Protein AF-A0A7J7NNL3-F1 (afdb_monomer)

Secondary structure (DSSP, 8-state):
--------GGGGGTTSEEEE--HHHHHHHHHHHHH-TT--S------EEEEHHHHHHHHHHH-TTS---HHHHHTSPP-------THHHHTTT------HHHHHHHHHHHHHHTT--

Solvent-accessible surface area (backbone atoms only — not comparable to full-atom values): 7471 Å² total; per-residue (Å²): 136,82,83,77,79,74,75,62,76,84,63,50,74,72,49,51,48,43,77,38,60,28,68,68,45,52,56,50,50,52,56,51,54,73,71,40,95,85,70,74,91,85,72,50,82,47,80,43,72,43,46,39,67,60,50,50,52,53,45,51,72,77,41,68,86,58,90,71,70,55,74,65,54,72,70,55,75,90,70,86,79,82,69,82,69,26,60,74,40,44,71,74,66,58,77,80,86,63,55,70,65,60,39,50,52,52,51,52,51,56,29,39,79,69,68,76,90

Foldseek 3Di:
DDPPPPPDLVPCVCQFKDFDAAPVLVVVLVVVLVPQP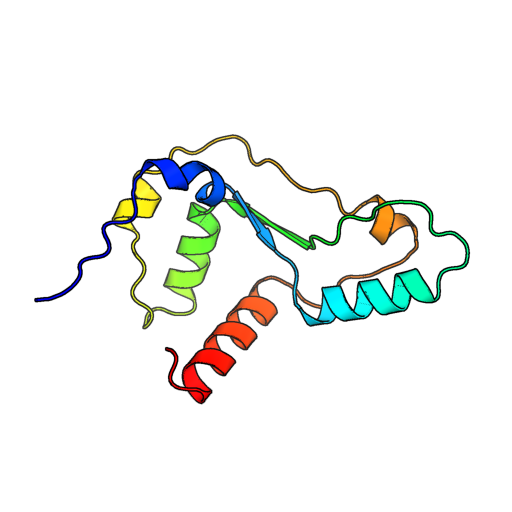DDDDDADHTDDIGTNVVVVVVCCVVPVVDDDPVVSSVVRDHDDTDDDDRPVSVVSVRDGPDDDVCRVVVVVVVCVVVVVD

InterPro domains:
  IPR036291 NAD(P)-binding domain superfamily [SSF51735] (19-115)

Mean predicted aligned error: 7.0 Å

Organism: NCBI:txid39325

Sequence (117 aa):
MVYRNSGNLENCYALRHQELVHIDNVASAYIFLFQCPKVDGRYICSSVGTPIHELTKFLSIRYPEIPLATNLINAIKDEKPIRLSSKKLLGLGFKFSYGLEEMMDGAIQSCKEKGFL

pLDDT: mean 86.09, std 17.71, range [28.97, 98.44]

Structure (mmCIF, N/CA/C/O backbone):
data_AF-A0A7J7NNL3-F1
#
_entry.id   AF-A0A7J7NNL3-F1
#
loop_
_atom_site.group_PDB
_atom_site.id
_atom_site.type_symbol
_atom_site.label_atom_id
_atom_site.label_alt_id
_atom_site.label_comp_id
_atom_site.label_asym_id
_atom_site.label_entity_id
_atom_site.label_seq_id
_atom_site.pdbx_PDB_ins_code
_atom_site.Cartn_x
_atom_site.Cartn_y
_atom_site.Cartn_z
_atom_site.occupancy
_atom_site.B_iso_or_equiv
_atom_site.auth_seq_id
_atom_site.auth_comp_id
_atom_site.auth_asym_id
_atom_site.auth_atom_id
_atom_site.pdbx_PDB_model_num
ATOM 1 N N . MET A 1 1 ? -0.565 -5.009 -38.011 1.00 30.02 1 MET A N 1
ATOM 2 C CA . MET A 1 1 ? -1.088 -3.705 -37.554 1.00 30.02 1 MET A CA 1
ATOM 3 C C . MET A 1 1 ? -0.916 -3.676 -36.041 1.00 30.02 1 MET A C 1
ATOM 5 O O . MET A 1 1 ? -1.677 -4.314 -35.331 1.00 30.02 1 MET A O 1
ATOM 9 N N . VAL A 1 2 ? 0.196 -3.113 -35.564 1.00 30.41 2 VAL A N 1
ATOM 10 C CA . VAL A 1 2 ? 0.529 -3.071 -34.132 1.00 30.41 2 VAL A CA 1
ATOM 11 C C . VAL A 1 2 ? -0.278 -1.931 -33.524 1.00 30.41 2 VAL A C 1
ATOM 13 O O . VAL A 1 2 ? -0.049 -0.775 -33.877 1.00 30.41 2 VAL A O 1
ATOM 16 N N . TYR A 1 3 ? -1.233 -2.240 -32.649 1.00 28.97 3 TYR A N 1
ATOM 17 C CA . TYR A 1 3 ? -1.907 -1.219 -31.852 1.00 28.97 3 TYR A CA 1
ATOM 18 C C . TYR A 1 3 ? -0.889 -0.623 -30.872 1.00 28.97 3 TYR A C 1
ATOM 20 O O . TYR A 1 3 ? -0.665 -1.140 -29.782 1.00 28.97 3 TYR A O 1
ATOM 28 N N . ARG A 1 4 ? -0.243 0.477 -31.277 1.00 38.31 4 ARG A N 1
ATOM 29 C CA . ARG A 1 4 ? 0.358 1.427 -30.340 1.00 38.31 4 ARG A CA 1
ATOM 30 C C . ARG A 1 4 ? -0.798 2.082 -29.600 1.00 38.31 4 ARG A C 1
ATOM 32 O O . ARG A 1 4 ? -1.431 2.992 -30.125 1.00 38.31 4 ARG A O 1
ATOM 39 N N . ASN A 1 5 ? -1.086 1.593 -28.401 1.00 36.53 5 ASN A N 1
ATOM 40 C CA . ASN A 1 5 ? -1.981 2.271 -27.480 1.00 36.53 5 ASN A CA 1
ATOM 41 C C . ASN A 1 5 ? -1.225 3.502 -26.953 1.00 36.53 5 ASN A C 1
ATOM 43 O O . ASN A 1 5 ? -0.519 3.442 -25.949 1.00 36.53 5 ASN A O 1
ATOM 47 N N . SER A 1 6 ? -1.262 4.598 -27.711 1.00 39.97 6 SER A N 1
ATOM 48 C CA . SER A 1 6 ? -0.782 5.901 -27.262 1.00 39.97 6 SER A CA 1
ATOM 49 C C . SER A 1 6 ? -1.705 6.360 -26.139 1.00 39.97 6 SER A C 1
ATOM 51 O O . SER A 1 6 ? -2.775 6.908 -26.400 1.00 39.97 6 SER A O 1
ATOM 53 N N . GLY A 1 7 ? -1.321 6.064 -24.896 1.00 49.41 7 GLY A N 1
ATOM 54 C CA . GLY A 1 7 ? -2.005 6.564 -23.711 1.00 49.41 7 GLY A CA 1
ATOM 55 C C . GLY A 1 7 ? -2.162 8.077 -23.827 1.00 49.41 7 GLY A C 1
ATOM 56 O O . GLY A 1 7 ? -1.177 8.799 -23.967 1.00 49.41 7 GLY A O 1
ATOM 57 N N . ASN A 1 8 ? -3.411 8.533 -23.851 1.00 44.31 8 ASN A N 1
ATOM 58 C CA . ASN A 1 8 ? -3.745 9.940 -23.993 1.00 44.31 8 ASN A CA 1
ATOM 59 C C . ASN A 1 8 ? -3.193 10.707 -22.775 1.00 44.31 8 ASN A C 1
ATOM 61 O O . ASN A 1 8 ? -3.458 10.319 -21.634 1.00 44.31 8 ASN A O 1
ATOM 65 N N . LEU A 1 9 ? -2.414 11.769 -23.014 1.00 48.59 9 LEU A N 1
ATOM 66 C CA . LEU A 1 9 ? -1.699 12.548 -21.984 1.00 48.59 9 LEU A CA 1
ATOM 67 C C . LEU A 1 9 ? -2.636 13.120 -20.899 1.00 48.59 9 LEU A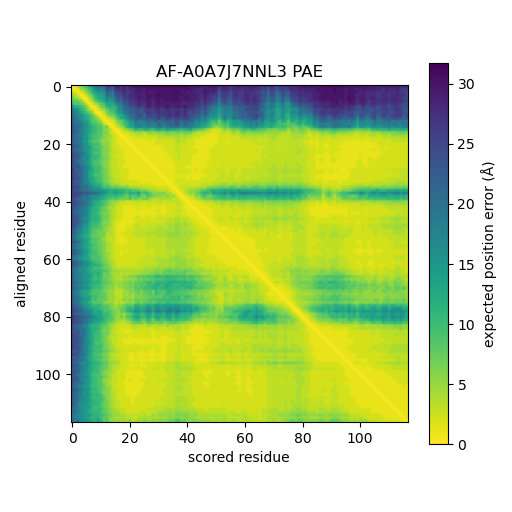 C 1
ATOM 69 O O . LEU A 1 9 ? -2.200 13.425 -19.790 1.00 48.59 9 LEU A O 1
ATOM 73 N N . GLU A 1 10 ? -3.930 13.241 -21.202 1.00 45.59 10 GLU A N 1
ATOM 74 C CA . GLU A 1 10 ? -4.965 13.736 -20.290 1.00 45.59 10 GLU A CA 1
ATOM 75 C C . GLU A 1 10 ? -5.230 12.809 -19.086 1.00 45.59 10 GLU A C 1
ATOM 77 O O . GLU A 1 10 ? -5.711 13.273 -18.055 1.00 45.59 10 GLU A O 1
ATOM 82 N N . ASN A 1 11 ? -4.816 11.535 -19.136 1.00 47.41 11 ASN A N 1
ATOM 83 C CA . ASN A 1 11 ? -4.914 10.613 -17.994 1.00 47.41 11 ASN A CA 1
ATOM 84 C C . ASN A 1 11 ? -3.751 10.730 -16.983 1.00 47.41 11 ASN A C 1
ATOM 86 O O . ASN A 1 11 ? -3.753 10.049 -15.955 1.00 47.41 11 ASN A O 1
ATOM 90 N N . CYS A 1 12 ? -2.768 11.612 -17.208 1.00 52.88 12 CYS A N 1
ATOM 91 C CA . CYS A 1 12 ? -1.592 11.747 -16.336 1.00 52.88 12 CYS A CA 1
ATOM 92 C C . CYS A 1 12 ? -1.883 12.347 -14.946 1.00 52.88 12 CYS A C 1
ATOM 94 O O . CYS A 1 12 ? -1.012 12.306 -14.075 1.00 52.88 12 CYS A O 1
ATOM 96 N N . TYR A 1 13 ? -3.094 12.864 -14.682 1.00 49.72 13 TYR A N 1
ATOM 97 C CA . TYR A 1 13 ? -3.429 13.408 -13.359 1.00 49.72 13 TYR A CA 1
ATOM 98 C C . TYR A 1 13 ? -3.458 12.348 -12.254 1.00 49.72 13 TYR A C 1
ATOM 100 O O . TYR A 1 13 ? -3.014 12.634 -11.143 1.00 49.72 13 TYR A O 1
ATOM 108 N N . ALA A 1 14 ? -3.919 11.134 -12.567 1.00 56.06 14 ALA A N 1
ATOM 109 C CA . ALA A 1 14 ? -3.926 10.005 -11.637 1.00 56.06 14 ALA A CA 1
ATOM 110 C C . ALA A 1 14 ? -2.536 9.375 -11.455 1.00 56.06 14 ALA A C 1
ATOM 112 O O . ALA A 1 14 ? -2.319 8.620 -10.511 1.00 56.06 14 ALA A O 1
ATOM 113 N N . LEU A 1 15 ? -1.588 9.684 -12.346 1.00 66.38 15 LEU A N 1
ATOM 114 C CA . LEU A 1 15 ? -0.244 9.134 -12.264 1.00 66.38 15 LEU A CA 1
ATOM 115 C C . LEU A 1 15 ? 0.624 9.897 -11.269 1.00 66.38 15 LEU A C 1
ATOM 117 O O . LEU A 1 15 ? 1.416 9.241 -10.625 1.00 66.38 15 LEU A O 1
ATOM 121 N N . ARG A 1 16 ? 0.449 11.209 -11.049 1.00 79.81 16 ARG A N 1
ATOM 122 C CA . ARG A 1 16 ? 1.382 12.048 -10.255 1.00 79.81 16 ARG A CA 1
ATOM 123 C C . ARG A 1 16 ? 1.794 11.486 -8.892 1.00 79.81 16 ARG A C 1
ATOM 125 O O . ARG A 1 16 ? 2.973 11.536 -8.544 1.00 79.81 16 ARG A O 1
ATOM 132 N N . HIS A 1 17 ? 0.836 10.991 -8.117 1.00 85.38 17 HIS A N 1
ATOM 133 C CA . HIS A 1 17 ? 1.072 10.474 -6.774 1.00 85.38 17 HIS A CA 1
ATOM 134 C C . HIS A 1 17 ? 0.279 9.189 -6.572 1.00 85.38 17 HIS A C 1
ATOM 136 O O . HIS A 1 17 ? -0.922 9.158 -6.833 1.00 85.38 17 HIS A O 1
ATOM 142 N N . GLN A 1 18 ? 0.961 8.146 -6.112 1.00 88.12 18 GLN A N 1
ATOM 143 C CA . GLN A 1 18 ? 0.391 6.828 -5.888 1.00 88.12 18 GLN A CA 1
ATOM 144 C C . GLN A 1 18 ? 0.160 6.609 -4.398 1.00 88.12 18 GLN A C 1
ATOM 146 O O . GLN A 1 18 ? 1.043 6.844 -3.574 1.00 88.12 18 GLN A O 1
ATOM 151 N N . GLU A 1 19 ? -1.042 6.147 -4.079 1.00 92.31 19 GLU A N 1
ATOM 152 C CA . GLU A 1 19 ? -1.465 5.742 -2.745 1.00 92.31 19 GLU A CA 1
ATOM 153 C C . GLU A 1 19 ? -1.669 4.237 -2.774 1.00 92.31 19 GLU A C 1
ATOM 155 O O . GLU A 1 19 ? -2.534 3.725 -3.484 1.00 92.31 19 GLU A O 1
ATOM 160 N N . LEU A 1 20 ? -0.805 3.533 -2.059 1.00 94.50 20 LEU A N 1
ATOM 161 C CA . LEU A 1 20 ? -0.601 2.105 -2.195 1.00 94.50 20 LEU A CA 1
ATOM 162 C C . LEU A 1 20 ? -0.806 1.422 -0.846 1.00 94.50 20 LEU A C 1
ATOM 164 O O . LEU A 1 20 ? -0.474 1.948 0.222 1.00 94.50 20 LEU A O 1
ATOM 168 N N . VAL A 1 21 ? -1.336 0.208 -0.908 1.00 97.50 21 VAL A N 1
ATOM 169 C CA . VAL A 1 21 ? -1.499 -0.675 0.240 1.00 97.50 21 VAL A CA 1
ATOM 170 C C . VAL A 1 21 ? -1.382 -2.121 -0.222 1.00 97.50 21 VAL A C 1
ATOM 172 O O . VAL A 1 21 ? -1.891 -2.493 -1.276 1.00 97.50 21 VAL A O 1
ATOM 175 N N . HIS A 1 22 ? -0.693 -2.941 0.567 1.00 98.44 22 HIS A N 1
ATOM 176 C CA . HIS A 1 22 ? -0.556 -4.364 0.275 1.00 98.44 22 HIS A CA 1
ATOM 177 C C . HIS A 1 22 ? -1.922 -5.055 0.355 1.00 98.44 22 HIS A C 1
ATOM 179 O O . HIS A 1 22 ? -2.702 -4.768 1.266 1.00 98.44 22 HIS A O 1
ATOM 185 N N . ILE A 1 23 ? -2.203 -6.003 -0.540 1.00 97.94 23 ILE A N 1
ATOM 186 C CA . ILE A 1 23 ? -3.507 -6.679 -0.593 1.00 97.94 23 ILE A CA 1
ATOM 187 C C . ILE A 1 23 ? -3.859 -7.380 0.733 1.00 97.94 23 ILE A C 1
ATOM 189 O O . ILE A 1 23 ? -4.969 -7.218 1.241 1.00 97.94 23 ILE A O 1
ATOM 193 N N . ASP A 1 24 ? -2.890 -8.034 1.377 1.00 98.12 24 ASP A N 1
ATOM 194 C CA . ASP A 1 24 ? -3.104 -8.677 2.683 1.00 98.12 24 ASP A CA 1
ATOM 195 C C . ASP A 1 24 ? -3.340 -7.674 3.816 1.00 98.12 24 ASP A C 1
ATOM 197 O O . ASP A 1 24 ? -4.086 -7.965 4.752 1.00 98.12 24 ASP A O 1
ATOM 201 N N . ASN A 1 25 ? -2.769 -6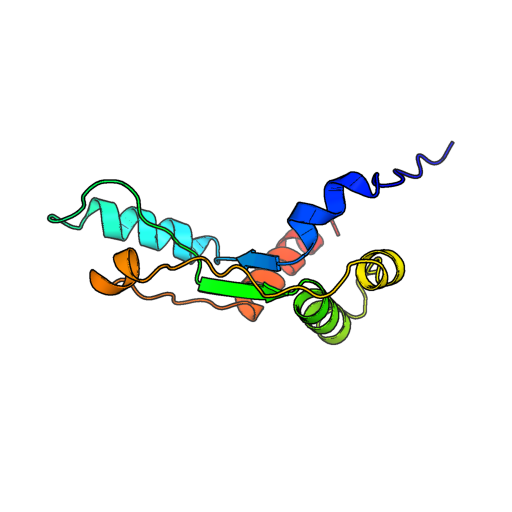.465 3.730 1.00 98.25 25 ASN A N 1
ATOM 202 C CA . ASN A 1 25 ? -3.089 -5.401 4.681 1.00 98.25 25 ASN A CA 1
ATOM 203 C C . ASN A 1 25 ? -4.544 -4.942 4.506 1.00 98.25 25 ASN A C 1
ATOM 205 O O . ASN A 1 25 ? -5.208 -4.657 5.499 1.00 98.25 25 ASN A O 1
ATOM 209 N N . VAL A 1 26 ? -5.059 -4.890 3.271 1.00 98.06 26 VAL A N 1
ATOM 210 C CA . VAL A 1 26 ? -6.471 -4.567 3.006 1.00 98.06 26 VA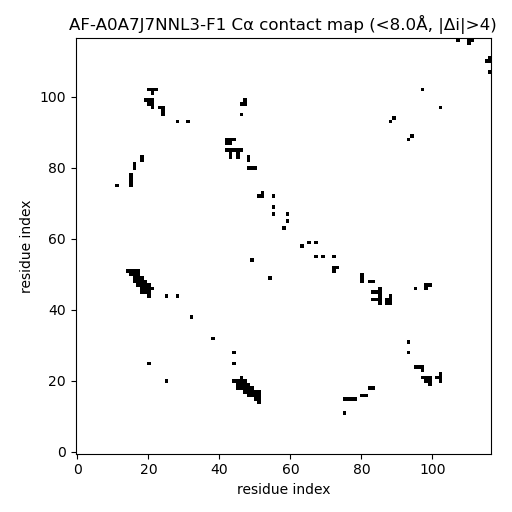L A CA 1
ATOM 211 C C . VAL A 1 26 ? -7.381 -5.638 3.599 1.00 98.06 26 VAL A C 1
ATOM 213 O O . VAL A 1 26 ? -8.288 -5.305 4.360 1.00 98.06 26 VAL A O 1
ATOM 216 N N . ALA A 1 27 ? -7.115 -6.916 3.316 1.00 98.31 27 ALA A N 1
ATOM 217 C CA . ALA A 1 27 ? -7.878 -8.031 3.879 1.00 98.31 27 ALA A CA 1
ATOM 218 C C . ALA A 1 27 ? -7.847 -8.026 5.419 1.00 98.31 27 ALA A C 1
ATOM 220 O O . ALA A 1 27 ? -8.890 -8.127 6.069 1.00 98.31 27 ALA A O 1
ATOM 221 N N . SER A 1 28 ? -6.667 -7.812 6.008 1.00 98.31 28 SER A N 1
ATOM 222 C CA . SER A 1 28 ? -6.498 -7.712 7.462 1.00 98.31 28 SER A CA 1
ATOM 223 C C . SER A 1 28 ? -7.265 -6.529 8.050 1.00 98.31 28 SER A C 1
ATOM 225 O O . SER A 1 28 ? -7.899 -6.669 9.093 1.00 98.31 28 SER A O 1
ATOM 227 N N . ALA A 1 29 ? -7.253 -5.370 7.383 1.00 98.00 29 ALA A N 1
ATOM 228 C CA . ALA A 1 29 ? -8.001 -4.193 7.819 1.00 98.00 29 ALA A CA 1
ATOM 229 C C . ALA A 1 29 ? -9.515 -4.436 7.789 1.00 98.00 29 ALA A C 1
ATOM 231 O O . ALA A 1 29 ? -10.210 -4.018 8.713 1.00 98.00 29 ALA A O 1
ATOM 232 N N . TYR A 1 30 ? -10.023 -5.142 6.773 1.00 97.06 30 TYR A N 1
ATOM 233 C CA . TYR A 1 30 ? -11.431 -5.539 6.708 1.00 97.06 30 TYR A CA 1
ATOM 234 C C . TYR A 1 30 ? -11.833 -6.419 7.896 1.00 97.06 30 TYR A C 1
ATOM 236 O O . TYR A 1 30 ? -12.814 -6.110 8.572 1.00 97.06 30 TYR A O 1
ATOM 244 N N . ILE A 1 31 ? -11.062 -7.473 8.186 1.00 97.88 31 ILE A N 1
ATOM 245 C CA . ILE A 1 31 ? -11.322 -8.369 9.326 1.00 97.88 31 ILE A CA 1
ATOM 246 C C . ILE A 1 31 ? -11.244 -7.594 10.646 1.00 97.88 31 ILE A C 1
ATOM 248 O O . ILE A 1 31 ? -12.130 -7.709 11.492 1.00 97.88 31 ILE A O 1
ATOM 252 N N . PHE A 1 32 ? -10.216 -6.759 10.802 1.00 97.50 32 PHE A N 1
ATOM 253 C CA . PHE A 1 32 ? -10.017 -5.936 11.989 1.00 97.50 32 PHE A CA 1
ATOM 254 C C . PHE A 1 32 ? -11.195 -4.984 12.243 1.00 97.50 32 PHE A C 1
ATOM 256 O O . PHE A 1 32 ? -11.705 -4.917 13.360 1.00 97.50 32 PHE A O 1
ATOM 263 N N . LEU A 1 33 ? -11.654 -4.262 11.214 1.00 97.25 33 LEU A N 1
ATOM 264 C CA . LEU A 1 33 ? -12.788 -3.343 11.334 1.00 97.25 33 LEU A CA 1
ATOM 265 C C . LEU A 1 33 ? -14.090 -4.090 11.630 1.00 97.25 33 LEU A C 1
ATOM 267 O O . LEU A 1 33 ? -14.873 -3.622 12.449 1.00 97.25 33 LEU A O 1
A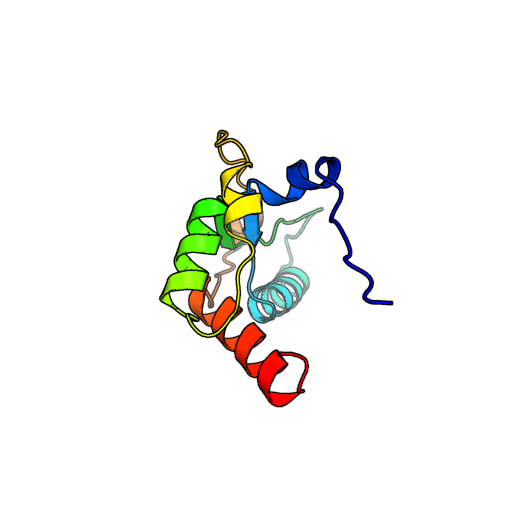TOM 271 N N . PHE A 1 34 ? -14.300 -5.260 11.022 1.00 96.00 34 PHE A N 1
ATOM 272 C CA . PHE A 1 34 ? -15.460 -6.108 11.305 1.00 96.00 34 PHE A CA 1
ATOM 273 C C . PHE A 1 34 ? -15.519 -6.551 12.777 1.00 96.00 34 PHE A C 1
ATOM 275 O O . PHE A 1 34 ? -16.595 -6.616 13.363 1.00 96.00 34 PHE A O 1
ATOM 282 N N . GLN A 1 35 ? -14.366 -6.825 13.389 1.00 95.38 35 GLN A N 1
ATOM 283 C CA . GLN A 1 35 ? -14.264 -7.256 14.788 1.00 95.38 35 GLN A CA 1
ATOM 284 C C . GLN A 1 35 ? -14.258 -6.094 15.793 1.00 95.38 35 GLN A C 1
ATOM 286 O O . GLN A 1 35 ? -14.357 -6.321 17.000 1.00 95.38 35 GLN A O 1
ATOM 291 N N . CYS A 1 36 ? -14.116 -4.851 15.331 1.00 93.44 36 CYS A N 1
ATOM 292 C CA . CYS A 1 36 ? -13.978 -3.701 16.208 1.00 93.44 36 CYS A CA 1
ATOM 293 C C . CYS A 1 36 ? -15.364 -3.146 16.603 1.00 93.44 36 CYS A C 1
ATOM 295 O O . CYS A 1 36 ? -16.095 -2.646 15.751 1.00 93.44 36 CYS A O 1
ATOM 297 N N . PRO A 1 37 ? -15.734 -3.141 17.899 1.00 84.75 37 PRO A N 1
ATOM 298 C CA . PRO A 1 37 ? -17.072 -2.730 18.343 1.00 84.75 37 PRO A CA 1
ATOM 299 C C . PRO A 1 37 ? -17.344 -1.221 18.212 1.00 84.75 37 PRO A C 1
ATOM 301 O O . PRO A 1 37 ? -18.469 -0.782 18.430 1.00 84.75 37 PRO A O 1
ATOM 304 N N . LYS A 1 38 ? -16.321 -0.410 17.905 1.00 79.94 38 LYS A N 1
ATOM 305 C CA . LYS A 1 38 ? -16.385 1.061 17.833 1.00 79.94 38 LYS A CA 1
ATOM 306 C C . LYS A 1 38 ? -15.993 1.585 16.447 1.00 79.94 38 LYS A C 1
ATOM 308 O O . LYS A 1 38 ? -15.189 2.512 16.338 1.00 79.94 38 LYS A O 1
ATOM 313 N N . VAL A 1 39 ? -16.523 0.976 15.391 1.00 91.81 39 VAL A N 1
ATOM 314 C CA . VAL A 1 39 ? -16.364 1.486 14.022 1.00 91.81 39 VAL A CA 1
ATOM 315 C C . VAL A 1 39 ? -17.545 2.358 13.628 1.00 91.81 39 VAL A C 1
ATOM 317 O O . VAL A 1 39 ? -18.688 2.040 13.934 1.00 91.81 39 VAL A O 1
ATOM 320 N N . ASP A 1 40 ? -17.263 3.459 12.939 1.00 91.88 40 ASP A N 1
ATOM 321 C CA . ASP A 1 40 ? -18.295 4.318 12.363 1.00 91.88 40 ASP A CA 1
ATOM 322 C C . ASP A 1 40 ? -17.824 4.903 11.029 1.00 91.88 40 ASP A C 1
ATOM 324 O O . ASP A 1 40 ? -16.698 5.397 10.904 1.00 91.88 40 ASP A O 1
ATOM 328 N N . GLY A 1 41 ? -18.687 4.852 10.020 1.00 94.38 41 GLY A N 1
ATOM 329 C CA . GLY A 1 41 ? -18.437 5.400 8.693 1.00 94.38 41 GLY A CA 1
ATOM 330 C C . GLY A 1 41 ? -17.214 4.812 7.975 1.00 94.38 41 GLY A C 1
ATOM 331 O O . GLY A 1 41 ? -16.932 3.618 8.016 1.00 94.38 41 GLY A O 1
ATOM 332 N N . ARG A 1 42 ? -16.493 5.675 7.248 1.00 96.50 42 ARG A N 1
ATOM 333 C CA . ARG A 1 42 ? -15.414 5.275 6.326 1.00 96.50 42 ARG A CA 1
ATOM 334 C C . ARG A 1 42 ? -14.033 5.304 6.981 1.00 96.50 42 ARG A C 1
ATOM 336 O O . ARG A 1 42 ? -13.764 6.160 7.832 1.00 96.50 42 ARG A O 1
ATOM 343 N N . TYR A 1 43 ? -13.156 4.417 6.510 1.00 97.31 43 TYR A N 1
ATOM 344 C CA . TYR A 1 43 ? -11.754 4.300 6.910 1.00 97.31 43 TYR A CA 1
ATOM 345 C C . TYR A 1 43 ? -10.866 4.239 5.668 1.00 97.31 43 TYR A C 1
ATOM 347 O O . TYR A 1 43 ? -11.118 3.458 4.756 1.00 97.31 43 TYR A O 1
ATOM 355 N N . ILE A 1 44 ? -9.829 5.074 5.637 1.00 97.50 44 ILE A N 1
ATOM 356 C CA . ILE A 1 44 ? -8.785 5.008 4.614 1.00 97.50 44 ILE A CA 1
ATOM 357 C C . ILE A 1 44 ? -7.792 3.917 5.021 1.00 97.50 44 ILE A C 1
ATOM 359 O O . ILE A 1 44 ? -7.330 3.900 6.164 1.00 97.50 44 ILE A O 1
ATOM 363 N N . CYS A 1 45 ? -7.466 3.040 4.073 1.00 97.38 45 CYS A N 1
ATOM 364 C CA . CYS A 1 45 ? -6.452 1.999 4.197 1.00 97.38 45 CYS A CA 1
ATOM 365 C C . CYS A 1 45 ? -5.386 2.220 3.112 1.00 97.38 45 CYS A C 1
ATOM 367 O O . CYS A 1 45 ? -5.433 1.617 2.050 1.00 97.38 45 CYS A O 1
ATOM 369 N N . SER A 1 46 ? -4.474 3.158 3.366 1.00 96.31 46 SER A N 1
ATOM 370 C CA . SER A 1 46 ? -3.297 3.455 2.537 1.00 96.31 46 SER A CA 1
ATOM 371 C C . SER A 1 46 ? -2.051 3.459 3.424 1.00 96.31 46 SER A C 1
ATOM 373 O O . SER A 1 46 ? -2.052 4.117 4.471 1.00 96.31 46 SER A O 1
ATOM 375 N N . SER A 1 47 ? -1.014 2.704 3.060 1.00 95.38 47 SER A N 1
ATOM 376 C CA . SER A 1 47 ? 0.215 2.591 3.859 1.00 95.38 47 SER A CA 1
ATOM 377 C C . SER A 1 47 ? 1.399 3.330 3.246 1.00 95.38 47 SER A C 1
ATOM 379 O O . SER A 1 47 ? 2.294 3.750 3.979 1.00 95.38 47 SER A O 1
ATOM 381 N N . VAL A 1 48 ? 1.404 3.518 1.926 1.00 94.00 48 VAL A N 1
ATOM 382 C CA . VAL A 1 48 ? 2.505 4.141 1.190 1.00 94.00 48 VAL A CA 1
ATOM 383 C C . VAL A 1 48 ? 1.953 5.216 0.262 1.00 94.00 48 VAL A C 1
ATOM 385 O O . VAL A 1 48 ? 1.143 4.930 -0.611 1.00 94.00 48 VAL A O 1
ATOM 388 N N . GLY A 1 49 ? 2.435 6.448 0.426 1.00 91.31 49 GLY A N 1
ATOM 389 C CA . GLY A 1 49 ? 2.185 7.556 -0.494 1.00 91.31 49 GLY A CA 1
ATOM 390 C C . GLY A 1 49 ? 3.489 7.977 -1.163 1.00 91.31 49 GLY A C 1
ATOM 391 O O . GLY A 1 49 ? 4.407 8.419 -0.464 1.00 91.31 49 GLY A O 1
ATOM 392 N N . THR A 1 50 ? 3.588 7.833 -2.486 1.00 89.62 50 THR A N 1
ATOM 393 C CA . THR A 1 50 ? 4.823 8.107 -3.234 1.00 89.62 50 THR A CA 1
ATOM 394 C C . THR A 1 50 ? 4.564 8.843 -4.556 1.00 89.62 50 THR A C 1
ATOM 396 O O . THR A 1 50 ? 3.626 8.494 -5.279 1.00 89.62 50 THR A O 1
ATOM 399 N N . PRO A 1 51 ? 5.367 9.863 -4.918 1.00 89.19 51 PRO A N 1
ATOM 400 C CA . PRO A 1 51 ? 5.353 10.429 -6.262 1.00 89.19 51 PRO A CA 1
ATOM 401 C C . PRO A 1 51 ? 5.692 9.372 -7.316 1.00 89.19 51 PRO A C 1
ATOM 403 O O . PRO A 1 51 ? 6.490 8.464 -7.078 1.00 89.19 51 PRO A O 1
ATOM 406 N N . ILE A 1 52 ? 5.144 9.524 -8.519 1.00 87.62 52 ILE A N 1
ATOM 407 C CA . ILE A 1 52 ? 5.387 8.567 -9.607 1.00 87.62 52 ILE A CA 1
ATOM 408 C C . ILE A 1 52 ? 6.848 8.453 -9.997 1.00 87.62 52 ILE A C 1
ATOM 410 O O . ILE A 1 52 ? 7.298 7.363 -10.333 1.00 87.62 52 ILE A O 1
ATOM 414 N N . HIS A 1 53 ? 7.597 9.549 -9.919 1.00 88.75 53 HIS A N 1
ATOM 415 C CA . HIS A 1 53 ? 9.024 9.567 -10.224 1.00 88.75 53 HIS A CA 1
ATOM 416 C C . HIS A 1 53 ? 9.815 8.689 -9.256 1.00 88.75 53 HIS A C 1
ATOM 418 O O . HIS A 1 53 ? 10.635 7.882 -9.688 1.00 88.75 53 HIS A O 1
ATOM 424 N N . GLU A 1 54 ? 9.505 8.769 -7.960 1.00 90.75 54 GLU A N 1
ATOM 425 C CA . GLU A 1 54 ? 10.137 7.932 -6.934 1.00 90.75 54 GLU A CA 1
ATOM 426 C C . GLU A 1 54 ? 9.725 6.466 -7.071 1.00 90.75 54 GLU A C 1
ATOM 428 O O . GLU A 1 54 ? 10.577 5.580 -7.007 1.00 90.75 54 GLU A O 1
ATOM 433 N N . LEU A 1 55 ? 8.443 6.190 -7.347 1.00 91.44 55 LEU A N 1
ATOM 434 C CA . LEU A 1 55 ? 7.996 4.826 -7.635 1.00 91.44 55 LEU A CA 1
ATOM 435 C C . LEU A 1 55 ? 8.699 4.255 -8.874 1.00 91.44 55 LEU A C 1
ATOM 437 O O . LEU A 1 55 ? 9.181 3.131 -8.853 1.00 91.44 55 LEU A O 1
ATOM 441 N N . THR A 1 56 ? 8.810 5.037 -9.945 1.00 91.31 56 THR A N 1
ATOM 442 C CA . THR A 1 56 ? 9.463 4.615 -11.194 1.00 91.31 56 THR A CA 1
ATOM 443 C C . THR A 1 56 ? 10.937 4.331 -10.975 1.00 91.31 56 THR A C 1
ATOM 445 O O . THR A 1 56 ? 11.446 3.315 -11.443 1.00 91.31 56 THR A O 1
ATOM 448 N N . LYS A 1 57 ? 11.623 5.199 -10.227 1.00 92.81 57 LYS A N 1
ATOM 449 C CA . LYS A 1 57 ? 13.019 4.999 -9.847 1.00 92.81 57 LYS A CA 1
ATOM 450 C C . LYS A 1 57 ? 13.183 3.715 -9.040 1.00 92.81 57 LYS A C 1
ATOM 452 O O . LYS A 1 57 ? 14.023 2.893 -9.401 1.00 92.81 57 LYS A O 1
ATOM 457 N N . PHE A 1 58 ? 12.353 3.512 -8.015 1.00 94.81 58 PHE A N 1
ATOM 458 C CA . PHE A 1 58 ? 12.317 2.277 -7.230 1.00 94.81 58 PHE A CA 1
ATOM 459 C C . PHE A 1 58 ? 12.177 1.036 -8.128 1.00 94.81 58 PHE A C 1
ATOM 461 O O . PHE A 1 58 ? 12.998 0.123 -8.040 1.00 94.81 58 PHE A O 1
ATOM 468 N N . LEU A 1 59 ? 11.208 1.038 -9.050 1.00 94.38 59 LEU A N 1
ATOM 469 C CA . LEU A 1 59 ? 10.974 -0.082 -9.965 1.00 94.38 59 LEU A CA 1
ATOM 470 C C . LEU A 1 59 ? 12.139 -0.313 -10.930 1.00 94.38 59 LEU A C 1
ATOM 472 O O . LEU A 1 59 ? 12.535 -1.454 -11.125 1.00 94.38 59 LEU A O 1
ATOM 476 N N . SER A 1 60 ? 12.724 0.751 -11.486 1.00 94.00 60 SER A N 1
ATOM 477 C CA . SER A 1 60 ? 13.848 0.647 -12.429 1.00 94.00 60 SER A CA 1
ATOM 478 C C . SER A 1 60 ? 15.109 0.042 -11.811 1.00 94.00 60 SER A C 1
ATOM 480 O O . SER A 1 60 ? 15.877 -0.624 -12.498 1.00 94.00 60 SER A O 1
ATOM 482 N N . ILE A 1 61 ? 15.322 0.276 -10.513 1.00 95.81 61 ILE A N 1
ATOM 483 C CA . ILE A 1 61 ? 16.478 -0.241 -9.779 1.00 95.81 61 ILE A CA 1
ATOM 484 C C . ILE A 1 61 ? 16.232 -1.694 -9.373 1.00 95.81 61 ILE A C 1
ATOM 486 O O . ILE A 1 61 ? 17.131 -2.522 -9.489 1.00 95.81 61 ILE A O 1
ATOM 490 N N . ARG A 1 62 ? 15.027 -1.999 -8.876 1.00 96.56 62 ARG A N 1
ATOM 491 C CA . ARG A 1 62 ? 14.701 -3.317 -8.319 1.00 96.56 62 ARG A CA 1
ATOM 492 C C . ARG A 1 62 ? 14.367 -4.365 -9.384 1.00 96.56 62 ARG A C 1
ATOM 494 O O . ARG A 1 62 ? 14.670 -5.534 -9.175 1.00 96.56 62 ARG A O 1
ATOM 501 N N . TYR A 1 63 ? 13.787 -3.949 -10.509 1.00 95.50 63 TYR A N 1
ATOM 502 C CA . TYR A 1 63 ? 13.360 -4.827 -11.605 1.00 95.50 63 TYR A CA 1
ATOM 503 C C . TYR A 1 63 ? 13.874 -4.305 -12.958 1.00 95.50 63 TYR A C 1
ATOM 505 O O . TYR A 1 63 ? 13.087 -3.867 -13.805 1.00 95.50 63 TYR A O 1
ATOM 513 N N . PRO A 1 64 ? 15.203 -4.295 -13.172 1.00 94.62 64 PRO A N 1
ATOM 514 C CA . PRO A 1 64 ? 15.819 -3.719 -14.370 1.00 94.62 64 PRO A CA 1
ATOM 515 C C . PRO A 1 64 ? 15.413 -4.419 -15.677 1.00 94.62 64 PRO A C 1
ATOM 517 O O . PRO A 1 64 ? 15.572 -3.854 -16.757 1.00 94.62 64 PRO A O 1
ATOM 520 N N . GLU A 1 65 ? 14.892 -5.642 -15.602 1.00 92.81 65 GLU A N 1
ATOM 521 C CA . GLU A 1 65 ? 14.383 -6.411 -16.736 1.00 92.81 65 GLU A CA 1
ATOM 522 C C . GLU A 1 65 ? 13.014 -5.933 -17.244 1.00 92.81 65 GLU A C 1
ATOM 524 O O . GLU A 1 65 ? 12.617 -6.290 -18.353 1.00 92.81 65 GLU A O 1
ATOM 529 N N . ILE A 1 66 ? 12.285 -5.134 -16.456 1.00 90.62 66 ILE A N 1
ATOM 530 C CA . ILE A 1 66 ? 10.951 -4.648 -16.816 1.00 90.62 66 ILE A CA 1
ATOM 531 C C . ILE A 1 66 ? 11.084 -3.316 -17.571 1.00 90.62 66 ILE A C 1
ATOM 533 O O . ILE A 1 66 ? 11.538 -2.323 -16.996 1.00 90.62 66 ILE A O 1
ATOM 537 N N . PRO A 1 67 ? 10.653 -3.230 -18.844 1.00 87.00 67 PRO A N 1
ATOM 538 C CA . PRO A 1 67 ? 10.715 -1.983 -19.594 1.00 87.00 67 PRO A CA 1
ATOM 539 C C . PRO A 1 67 ? 9.701 -0.969 -19.046 1.00 87.00 67 PRO A C 1
ATOM 541 O O . PRO A 1 67 ? 8.488 -1.161 -19.139 1.00 87.00 67 PRO A O 1
ATOM 544 N N . LEU A 1 68 ? 10.199 0.146 -18.509 1.00 85.50 68 LEU A N 1
ATOM 545 C CA . LEU A 1 68 ? 9.378 1.248 -18.002 1.00 85.50 68 LEU A CA 1
ATOM 546 C C . LEU A 1 68 ? 9.315 2.400 -19.011 1.00 85.50 68 LEU A C 1
ATOM 548 O O . LEU A 1 68 ? 10.317 2.781 -19.615 1.00 85.50 68 LEU A O 1
ATOM 552 N N . ALA A 1 69 ? 8.140 3.017 -19.154 1.00 83.25 69 ALA A N 1
ATOM 553 C CA . ALA A 1 69 ? 7.925 4.172 -20.027 1.00 83.25 69 ALA A CA 1
ATOM 554 C C . ALA A 1 69 ? 8.431 5.489 -19.396 1.00 83.25 69 ALA A C 1
ATOM 556 O O . ALA A 1 69 ? 7.682 6.457 -19.253 1.00 83.25 69 ALA A O 1
ATOM 557 N N . THR A 1 70 ? 9.709 5.536 -19.017 1.00 80.19 70 THR A N 1
ATOM 558 C CA . THR A 1 70 ? 10.324 6.656 -18.281 1.00 80.19 70 THR A CA 1
ATOM 559 C C . THR A 1 70 ? 10.185 8.002 -18.992 1.00 80.19 70 THR A C 1
ATOM 561 O O . THR A 1 70 ? 9.951 9.010 -18.337 1.00 80.19 70 THR A O 1
ATOM 564 N N . ASN A 1 71 ? 10.217 8.033 -20.329 1.00 80.81 71 ASN A N 1
ATOM 565 C CA . ASN A 1 71 ? 10.016 9.262 -21.108 1.00 80.81 71 ASN A CA 1
ATOM 566 C C . ASN A 1 71 ? 8.642 9.913 -20.873 1.00 80.81 71 ASN A C 1
ATOM 568 O O . ASN A 1 71 ? 8.551 11.137 -20.824 1.00 80.81 71 ASN A O 1
ATOM 572 N N . LEU A 1 72 ? 7.580 9.111 -20.719 1.00 80.25 72 LEU A N 1
ATOM 573 C CA . LEU A 1 72 ? 6.242 9.631 -20.412 1.00 80.25 72 LEU A CA 1
ATOM 574 C C . LEU A 1 72 ? 6.177 10.144 -18.975 1.00 80.25 72 LEU A C 1
ATOM 576 O O . LEU A 1 72 ? 5.570 11.178 -18.714 1.00 80.25 72 LEU A O 1
ATOM 580 N N . ILE A 1 73 ? 6.831 9.435 -18.057 1.00 82.19 73 ILE A N 1
ATOM 581 C CA . ILE A 1 73 ? 6.844 9.767 -16.632 1.00 82.19 73 ILE A CA 1
ATOM 582 C C . ILE A 1 73 ? 7.610 11.071 -16.405 1.00 82.19 73 ILE A C 1
ATOM 584 O O . ILE A 1 73 ? 7.094 11.957 -15.739 1.00 82.19 73 ILE A O 1
ATOM 588 N N . ASN A 1 74 ? 8.750 11.262 -17.072 1.00 82.88 74 ASN A N 1
ATOM 589 C CA . ASN A 1 74 ? 9.541 12.495 -17.018 1.00 82.88 74 ASN A CA 1
ATOM 590 C C . ASN A 1 74 ? 8.784 13.737 -17.526 1.00 82.88 74 ASN A C 1
ATOM 592 O O . ASN A 1 74 ? 9.132 14.856 -17.157 1.00 82.88 74 ASN A O 1
ATOM 596 N N . ALA A 1 75 ? 7.757 13.567 -18.366 1.00 82.69 75 ALA A N 1
ATOM 597 C CA . ALA A 1 75 ? 6.911 14.672 -18.822 1.00 82.69 75 ALA A CA 1
ATOM 598 C C . ALA A 1 75 ? 5.880 15.119 -17.762 1.00 82.69 75 ALA A C 1
ATOM 600 O O . ALA A 1 75 ? 5.262 16.178 -17.904 1.00 82.69 75 ALA A O 1
ATOM 601 N N . ILE A 1 76 ? 5.679 14.329 -16.702 1.00 82.06 76 ILE A N 1
ATOM 602 C CA . ILE A 1 76 ? 4.764 14.637 -15.604 1.00 82.06 76 ILE A CA 1
ATOM 603 C C . ILE A 1 76 ? 5.441 15.633 -14.660 1.00 82.06 76 ILE A C 1
ATOM 605 O O . ILE A 1 76 ? 6.486 15.352 -14.079 1.00 82.06 76 ILE A O 1
ATOM 609 N N . LYS A 1 77 ? 4.818 16.801 -14.474 1.00 79.06 77 LYS A N 1
ATOM 610 C CA . LYS A 1 77 ? 5.320 17.822 -13.548 1.00 79.06 77 LYS A CA 1
ATOM 611 C C . LYS A 1 77 ? 5.273 17.343 -12.099 1.00 79.06 77 LYS A C 1
ATOM 613 O O . LYS A 1 77 ? 4.270 16.776 -11.661 1.00 79.06 77 LYS A O 1
ATOM 618 N N . ASP A 1 78 ? 6.329 17.672 -11.365 1.00 72.44 78 ASP A N 1
ATOM 619 C CA . ASP A 1 78 ? 6.359 17.553 -9.914 1.00 72.44 78 ASP A CA 1
ATOM 620 C C . ASP A 1 78 ? 5.394 18.551 -9.274 1.00 72.44 78 ASP A C 1
ATOM 622 O O . ASP A 1 78 ? 5.439 19.756 -9.526 1.00 72.44 78 ASP A O 1
ATOM 626 N N . GLU A 1 79 ? 4.526 18.039 -8.411 1.00 71.25 79 GLU A N 1
ATOM 627 C CA . GLU A 1 79 ? 3.607 18.828 -7.599 1.00 71.25 79 GLU A CA 1
ATOM 628 C C . GLU A 1 79 ? 3.660 18.349 -6.150 1.00 71.25 79 GLU A C 1
ATOM 630 O O . GLU A 1 79 ? 4.181 17.274 -5.839 1.00 71.25 79 GLU A O 1
ATOM 635 N N . LYS A 1 80 ? 3.100 19.150 -5.235 1.00 71.62 80 LYS A N 1
ATOM 636 C CA . LYS A 1 80 ? 2.994 18.738 -3.834 1.00 71.62 80 LYS A CA 1
ATOM 637 C C . LYS A 1 80 ? 2.196 17.429 -3.732 1.00 71.62 80 LYS A C 1
ATOM 639 O O . LYS A 1 80 ? 1.074 17.371 -4.237 1.00 71.62 80 LYS A O 1
ATOM 644 N N . PRO A 1 81 ? 2.725 16.410 -3.037 1.00 71.06 81 PRO A N 1
ATOM 645 C CA . PRO A 1 81 ? 2.043 15.135 -2.889 1.00 71.06 81 PRO A CA 1
ATOM 646 C C . PRO A 1 81 ? 0.749 15.307 -2.088 1.00 71.06 81 PRO A C 1
ATOM 648 O O . PRO A 1 81 ? 0.759 15.860 -0.985 1.00 71.06 81 PRO A O 1
ATOM 651 N N . ILE A 1 82 ? -0.363 14.801 -2.624 1.00 74.38 82 ILE A N 1
ATOM 652 C CA . ILE A 1 82 ? -1.598 14.622 -1.858 1.00 74.38 82 ILE A CA 1
ATOM 653 C C . ILE A 1 82 ? -1.487 13.271 -1.168 1.00 74.38 82 ILE A C 1
ATOM 655 O O . ILE A 1 82 ? -1.498 12.243 -1.837 1.00 74.38 82 ILE A O 1
ATOM 659 N N . ARG A 1 83 ? -1.373 13.288 0.163 1.00 81.88 83 ARG A N 1
ATOM 660 C CA . ARG A 1 83 ? -1.278 12.070 0.969 1.00 81.88 83 ARG A CA 1
ATOM 661 C C . ARG A 1 83 ? -2.618 11.690 1.566 1.00 81.88 83 ARG A C 1
ATOM 663 O O . ARG A 1 83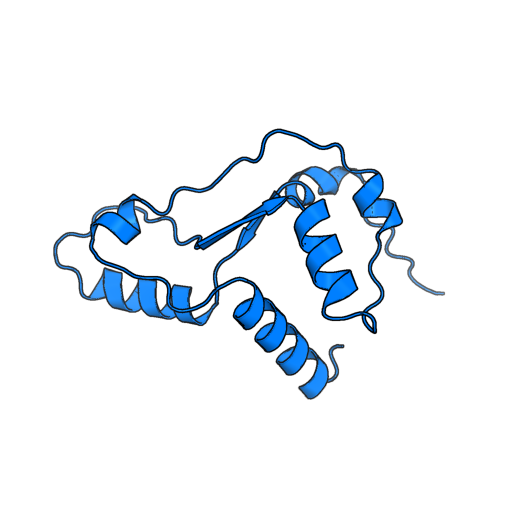 ? -3.236 12.508 2.254 1.00 81.88 83 ARG A O 1
ATOM 670 N N . LEU A 1 84 ? -3.038 10.445 1.368 1.00 90.94 84 LEU A N 1
ATOM 671 C CA . LEU A 1 84 ? -4.173 9.915 2.112 1.00 90.94 84 LEU A CA 1
ATOM 672 C C . LEU A 1 84 ? -3.757 9.624 3.557 1.00 90.94 84 LEU A C 1
ATOM 674 O O . LEU A 1 84 ? -2.623 9.261 3.861 1.00 90.94 84 LEU A O 1
ATOM 678 N N . SER A 1 85 ? -4.694 9.827 4.481 1.00 94.38 85 SER A N 1
ATOM 679 C CA . SER A 1 85 ? -4.441 9.680 5.912 1.00 94.38 85 SER A CA 1
ATOM 680 C C . SER A 1 85 ? -5.188 8.478 6.469 1.00 94.38 85 SER A C 1
ATOM 682 O O . SER A 1 85 ? -6.394 8.536 6.708 1.00 94.38 85 SER A O 1
ATOM 684 N N . SER A 1 86 ? -4.445 7.418 6.780 1.00 97.19 86 SER A N 1
ATOM 685 C CA . SER A 1 86 ? -4.957 6.238 7.493 1.00 97.19 86 SER A CA 1
ATOM 686 C C . SER A 1 86 ? -5.032 6.438 9.012 1.00 97.19 86 SER A C 1
ATOM 688 O O . SER A 1 86 ? -5.266 5.486 9.750 1.00 97.19 86 SER A O 1
ATOM 690 N N . LYS A 1 87 ? -4.863 7.673 9.517 1.00 97.25 87 LYS A N 1
ATOM 691 C CA . LYS A 1 87 ? -4.832 7.972 10.963 1.00 97.25 87 LYS A CA 1
ATOM 692 C C . LYS A 1 87 ? -6.047 7.436 11.720 1.00 97.25 87 LYS A C 1
ATOM 694 O O . LYS A 1 87 ? -5.892 6.975 12.842 1.00 97.25 87 LYS A O 1
ATOM 699 N N . LYS A 1 88 ? -7.240 7.469 11.117 1.00 96.75 88 LYS A N 1
ATOM 700 C CA . LYS A 1 88 ? -8.465 6.948 11.744 1.00 96.75 88 LYS A CA 1
ATOM 701 C C . LYS A 1 88 ? -8.406 5.428 11.951 1.00 96.75 88 LYS A C 1
ATOM 703 O O . LYS A 1 88 ? -8.816 4.951 13.000 1.00 96.75 88 LYS A O 1
ATOM 708 N N . LEU A 1 89 ? -7.877 4.686 10.974 1.00 97.44 89 LEU A N 1
ATOM 709 C CA . LEU A 1 89 ? -7.688 3.233 11.059 1.00 97.44 89 LEU A CA 1
ATOM 710 C C . LEU A 1 89 ? -6.591 2.884 12.074 1.00 97.44 89 LEU A C 1
ATOM 712 O O . LEU A 1 89 ? -6.804 2.061 12.959 1.00 97.44 89 LEU A O 1
ATOM 716 N N . LEU A 1 90 ? -5.450 3.573 11.998 1.00 97.19 90 LEU A N 1
ATOM 717 C CA . LEU A 1 90 ? -4.331 3.386 12.927 1.00 97.19 90 LEU A CA 1
ATOM 718 C C . LEU A 1 90 ? -4.703 3.754 14.371 1.00 97.19 90 LEU A C 1
ATOM 720 O O . LEU A 1 90 ? -4.258 3.103 15.309 1.00 97.19 90 LEU A O 1
ATOM 724 N N . GLY A 1 91 ? -5.565 4.758 14.554 1.00 96.06 91 GLY A N 1
ATOM 725 C CA . GLY A 1 91 ? -6.074 5.172 15.862 1.00 96.06 91 GLY A CA 1
ATOM 726 C C . GLY A 1 91 ? -6.918 4.108 16.571 1.00 96.06 91 GLY A C 1
ATOM 727 O O . GLY A 1 91 ? -7.058 4.174 17.787 1.00 96.06 91 GLY A O 1
ATOM 728 N N . LEU A 1 92 ? -7.436 3.110 15.845 1.00 95.69 92 LEU A N 1
ATOM 729 C CA . LEU A 1 92 ? -8.101 1.944 16.437 1.00 95.69 92 LEU A CA 1
ATOM 730 C C . LEU A 1 92 ? -7.114 0.854 16.887 1.00 95.69 92 LEU A C 1
ATOM 732 O O . LEU A 1 92 ? -7.525 -0.096 17.545 1.00 95.69 92 LEU A O 1
ATOM 736 N N . GLY A 1 93 ? -5.828 0.973 16.543 1.00 96.00 93 GLY A N 1
ATOM 737 C CA . GLY A 1 93 ? -4.792 -0.015 16.854 1.00 96.00 93 GLY A CA 1
ATOM 738 C C . GLY A 1 93 ? -4.429 -0.951 15.698 1.00 96.00 93 GLY A C 1
ATOM 739 O O . GLY A 1 93 ? -3.605 -1.845 15.894 1.00 96.00 93 GLY A O 1
ATOM 740 N N . PHE A 1 94 ? -4.991 -0.748 14.500 1.00 97.25 94 PHE A N 1
ATOM 741 C CA . PHE A 1 94 ? -4.566 -1.481 13.305 1.00 97.25 94 PHE A CA 1
ATOM 742 C C . PHE A 1 94 ? -3.098 -1.184 12.971 1.00 97.25 94 PHE A C 1
ATOM 744 O O . PHE A 1 94 ? -2.634 -0.050 13.119 1.00 97.25 94 PHE A O 1
ATOM 751 N N . LYS A 1 95 ? -2.375 -2.191 12.475 1.00 98.00 95 LYS A N 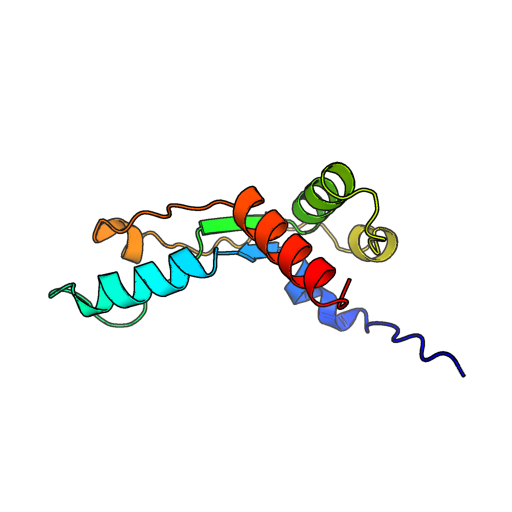1
ATOM 752 C CA . LYS A 1 95 ? -0.981 -2.070 12.039 1.00 98.00 95 LYS A CA 1
ATOM 753 C C . LYS A 1 95 ? -0.827 -2.665 10.647 1.00 98.00 95 LYS A C 1
ATOM 755 O O . LYS A 1 95 ? -1.311 -3.760 10.387 1.00 98.00 95 LYS A O 1
ATOM 760 N N . PHE A 1 96 ? -0.130 -1.942 9.779 1.00 98.12 96 PHE A N 1
ATOM 761 C CA . PHE A 1 96 ? 0.309 -2.470 8.494 1.00 98.12 96 PHE A CA 1
ATOM 762 C C . PHE A 1 96 ? 1.504 -3.402 8.714 1.00 98.12 96 PHE A C 1
ATOM 764 O O . PHE A 1 96 ? 2.461 -3.010 9.379 1.00 98.12 96 PHE A O 1
ATOM 771 N N . SER A 1 97 ? 1.444 -4.608 8.152 1.00 97.31 97 SER A N 1
ATOM 772 C CA . SER A 1 97 ? 2.514 -5.613 8.251 1.00 97.31 97 SER A CA 1
ATOM 773 C C . SER A 1 97 ? 3.455 -5.607 7.045 1.00 97.31 97 SER A C 1
ATOM 775 O O . SER A 1 97 ? 4.573 -6.094 7.149 1.00 97.31 97 SER A O 1
ATOM 777 N N . TYR A 1 98 ? 3.006 -5.047 5.919 1.00 97.25 98 TYR A N 1
ATOM 778 C CA . TYR A 1 98 ? 3.719 -5.065 4.633 1.00 97.25 98 TYR A CA 1
ATOM 779 C C . TYR A 1 98 ? 3.895 -3.660 4.044 1.00 97.25 98 TYR A C 1
ATOM 781 O O . TYR A 1 98 ? 2.988 -2.822 4.161 1.00 97.25 98 TYR A O 1
ATOM 789 N N . GLY A 1 99 ? 5.040 -3.423 3.399 1.00 96.12 99 GLY A N 1
ATOM 790 C CA . GLY A 1 99 ? 5.430 -2.168 2.765 1.00 96.12 99 GLY A CA 1
ATOM 791 C C . GLY A 1 99 ? 5.381 -2.207 1.234 1.00 96.12 99 GLY A C 1
ATOM 792 O O . GLY A 1 99 ? 4.661 -3.000 0.626 1.00 96.12 99 GLY A O 1
ATOM 793 N N . LEU A 1 100 ? 6.113 -1.278 0.606 1.00 96.12 100 LEU A N 1
ATOM 794 C CA . LEU A 1 100 ? 6.177 -1.142 -0.854 1.00 96.12 100 LEU A CA 1
ATOM 795 C C . LEU A 1 100 ? 6.929 -2.307 -1.512 1.00 96.12 100 LEU A C 1
ATOM 797 O O . LEU A 1 100 ? 6.521 -2.761 -2.577 1.00 96.12 100 LEU A O 1
ATOM 801 N N . GLU A 1 101 ? 8.010 -2.779 -0.888 1.00 97.25 101 GLU A N 1
ATOM 802 C CA . GLU A 1 101 ? 8.847 -3.849 -1.437 1.00 97.25 101 GLU A CA 1
ATOM 803 C C . GLU A 1 101 ? 8.071 -5.155 -1.550 1.00 97.25 101 GLU A C 1
ATOM 805 O O . GLU A 1 101 ? 7.966 -5.702 -2.643 1.00 97.25 101 GLU A O 1
ATOM 810 N N . GLU A 1 102 ? 7.436 -5.594 -0.462 1.00 98.06 102 GLU A N 1
ATOM 811 C CA . GLU A 1 102 ? 6.667 -6.838 -0.442 1.00 98.06 102 GLU A CA 1
ATOM 812 C C . GLU A 1 102 ? 5.492 -6.787 -1.426 1.00 98.06 102 GLU A C 1
ATOM 814 O O . GLU A 1 102 ? 5.181 -7.776 -2.089 1.00 98.06 102 GLU A O 1
ATOM 819 N N . MET A 1 103 ? 4.874 -5.610 -1.573 1.00 97.44 103 MET A N 1
ATOM 820 C CA . MET A 1 103 ? 3.775 -5.396 -2.513 1.00 97.44 103 MET A CA 1
ATOM 821 C C . MET A 1 103 ? 4.218 -5.566 -3.963 1.00 97.44 103 MET A C 1
ATOM 823 O O . MET A 1 103 ? 3.555 -6.273 -4.724 1.00 97.44 103 MET A O 1
ATOM 827 N N . MET A 1 104 ? 5.318 -4.916 -4.353 1.00 96.94 104 MET A N 1
ATOM 828 C CA . MET A 1 104 ? 5.795 -4.976 -5.733 1.00 96.94 104 MET A CA 1
ATOM 829 C C . MET A 1 104 ? 6.433 -6.332 -6.046 1.00 96.94 104 MET A C 1
ATOM 831 O O . MET A 1 104 ? 6.156 -6.875 -7.114 1.00 96.94 104 MET A O 1
ATOM 835 N N . ASP A 1 105 ? 7.188 -6.922 -5.111 1.00 97.50 105 ASP A N 1
ATOM 836 C CA . ASP A 1 105 ? 7.788 -8.249 -5.282 1.00 97.50 105 ASP A CA 1
ATOM 837 C C . ASP A 1 105 ? 6.703 -9.309 -5.489 1.00 97.50 105 ASP A C 1
ATOM 839 O O . ASP A 1 105 ? 6.745 -10.059 -6.465 1.00 97.50 105 ASP A O 1
ATOM 843 N N . GLY A 1 106 ? 5.685 -9.329 -4.621 1.00 98.00 106 GLY A N 1
ATOM 844 C CA . GLY A 1 106 ? 4.576 -10.274 -4.722 1.00 98.00 106 GLY A CA 1
ATOM 845 C C . GLY A 1 106 ? 3.763 -10.099 -6.007 1.00 98.00 106 GLY A C 1
ATOM 846 O O . GLY A 1 106 ? 3.417 -11.085 -6.662 1.00 98.00 106 GLY A O 1
ATOM 847 N N . ALA A 1 107 ? 3.491 -8.853 -6.409 1.00 97.06 107 ALA A N 1
ATOM 848 C CA . ALA A 1 107 ? 2.767 -8.566 -7.646 1.00 97.06 107 ALA A CA 1
ATOM 849 C C . ALA A 1 107 ? 3.548 -9.018 -8.891 1.00 97.06 107 ALA A C 1
ATOM 851 O O . ALA A 1 107 ? 2.996 -9.716 -9.742 1.00 97.06 107 ALA A O 1
ATOM 852 N N . ILE A 1 108 ? 4.831 -8.662 -8.989 1.00 96.56 108 ILE A N 1
ATOM 853 C CA . ILE A 1 108 ? 5.679 -8.991 -10.142 1.00 96.56 108 ILE A CA 1
ATOM 854 C C . ILE A 1 108 ? 5.912 -10.496 -10.238 1.00 96.56 108 ILE A C 1
ATOM 856 O O . ILE A 1 108 ? 5.760 -11.059 -11.322 1.00 96.56 108 ILE A O 1
ATOM 860 N N . GLN A 1 109 ? 6.221 -11.158 -9.121 1.00 97.25 109 GLN A N 1
ATOM 861 C CA . GLN A 1 109 ? 6.417 -12.606 -9.092 1.00 97.25 109 GLN A CA 1
ATOM 862 C C . GLN A 1 109 ? 5.153 -13.347 -9.552 1.00 97.25 109 GLN A C 1
ATOM 864 O O . GLN A 1 109 ? 5.217 -14.179 -10.454 1.00 9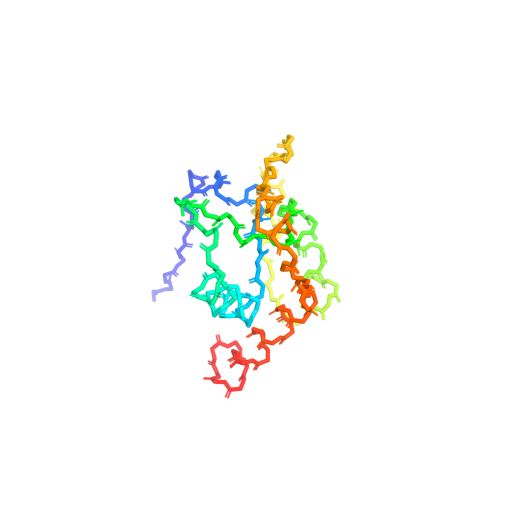7.25 109 GLN A O 1
ATOM 869 N N . SER A 1 110 ? 3.988 -12.972 -9.014 1.00 98.12 110 SER A N 1
ATOM 870 C CA . SER A 1 110 ? 2.689 -13.546 -9.395 1.00 98.12 110 SER A CA 1
ATOM 871 C C . SER A 1 110 ? 2.367 -13.347 -10.882 1.00 98.12 110 SER A C 1
ATOM 873 O O . SER A 1 110 ? 1.819 -14.248 -11.521 1.00 98.12 110 SER A O 1
ATOM 875 N N . CYS A 1 111 ? 2.712 -12.189 -11.459 1.00 97.19 111 CYS A N 1
ATOM 876 C CA . CYS A 1 111 ? 2.533 -11.932 -12.890 1.00 97.19 111 CYS A CA 1
ATOM 877 C C . CYS A 1 111 ? 3.455 -12.795 -13.761 1.00 97.19 111 CYS A C 1
ATOM 879 O O . CYS A 1 111 ? 2.974 -13.368 -14.738 1.00 97.19 111 CYS A O 1
ATOM 881 N N . LYS A 1 112 ? 4.736 -12.935 -13.393 1.00 95.75 112 LYS A N 1
ATOM 882 C CA . LYS A 1 112 ? 5.704 -13.783 -14.112 1.00 95.75 112 LYS A CA 1
ATOM 883 C C . LYS A 1 112 ? 5.291 -15.252 -14.102 1.00 95.75 112 LYS A C 1
ATOM 885 O O . LYS A 1 112 ? 5.248 -15.894 -15.145 1.00 95.75 112 LYS A O 1
ATOM 890 N N . GLU A 1 113 ? 4.911 -15.779 -12.938 1.00 98.00 113 GLU A N 1
ATOM 891 C CA . GLU A 1 113 ? 4.471 -17.176 -12.785 1.00 98.00 113 GLU A CA 1
ATOM 892 C C . GLU A 1 113 ? 3.244 -17.515 -13.638 1.00 98.00 113 GLU A C 1
ATOM 894 O O . GLU A 1 113 ? 3.078 -18.653 -14.074 1.00 98.00 113 GLU A O 1
ATOM 899 N N . LYS A 1 114 ? 2.387 -16.523 -13.893 1.00 97.75 114 LYS A N 1
ATOM 900 C CA . LYS A 1 114 ? 1.170 -16.672 -14.701 1.00 97.75 114 LYS A CA 1
ATOM 901 C C . LYS A 1 114 ? 1.364 -16.287 -16.170 1.00 97.75 114 LYS A C 1
ATOM 903 O O . LYS A 1 114 ? 0.407 -16.371 -16.936 1.00 97.75 114 LYS A O 1
ATOM 908 N N . GLY A 1 115 ? 2.567 -15.868 -16.567 1.00 95.94 115 GLY A N 1
ATOM 909 C CA . GLY A 1 115 ? 2.876 -15.447 -17.935 1.00 95.94 115 GLY A CA 1
ATOM 910 C C . GLY A 1 115 ? 2.204 -14.136 -18.357 1.00 95.94 115 GLY A C 1
ATOM 911 O O . GLY A 1 115 ? 1.972 -13.924 -19.545 1.00 95.94 115 GLY A O 1
ATOM 912 N N . PHE A 1 116 ? 1.856 -13.2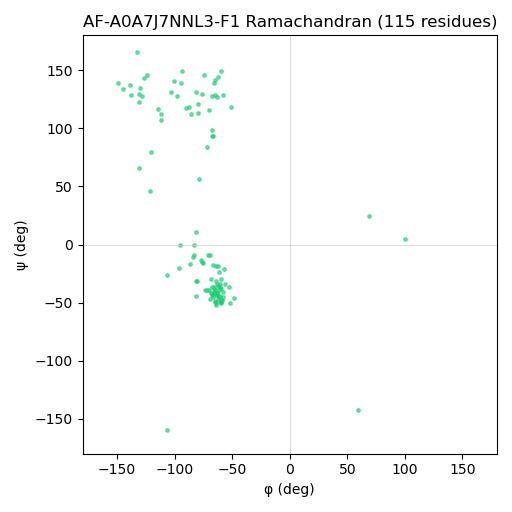68 -17.401 1.00 94.56 116 PHE A N 1
ATOM 913 C CA . PHE A 1 116 ? 1.367 -11.911 -17.683 1.00 94.56 116 PHE A CA 1
ATOM 914 C C . PHE A 1 116 ? 2.498 -10.889 -17.831 1.00 94.56 116 PHE A C 1
ATOM 916 O O . PHE A 1 116 ? 2.257 -9.792 -18.338 1.00 94.56 116 PHE A O 1
ATOM 923 N N . LEU A 1 117 ? 3.698 -11.246 -17.366 1.00 90.12 117 LEU A N 1
ATOM 924 C CA . LEU A 1 117 ? 4.925 -10.467 -17.459 1.00 90.12 117 LEU A CA 1
ATOM 925 C C . LEU A 1 117 ? 6.087 -11.359 -17.898 1.00 90.12 117 LEU A C 1
ATOM 927 O O . LEU A 1 117 ? 6.121 -12.521 -17.435 1.00 90.12 117 LEU A O 1
#

Radius of gyration: 17.17 Å; Cα contacts (8 Å, |Δi|>4): 95; chains: 1; bounding box: 35×36×56 Å

Nearest PDB structures (foldseek):
  3c1t-assembly2_B  TM=8.925E-01  e=1.080E-06  Vitis vinifera
  2p4h-assembly1_X  TM=8.161E-01  e=2.494E-07  Medicago sativa
  2c29-assembly1_D  TM=8.930E-01  e=6.107E-06  Vitis vinifera
  2iod-assembly1_A  TM=8.218E-01  e=3.584E-06  Vitis vinifera
  4quk-assembly1_A  TM=7.718E-01  e=4.779E-03  Medicago truncatula